Protein AF-A0A6M8W7I2-F1 (afdb_monomer_lite)

pLDDT: mean 88.25, std 11.09, range [34.97, 95.75]

Foldseek 3Di:
DDPCLLVLLLLLCVLLPPQAEALLLNQLSSPDPPPVPSVLSNVQSNQQNVVCVVVPPSHRYNVSRPGPPVSSVVSVPDDSVVSLLVLLVSLLVVLVVVPADQVRCSLVSSCSSNVHHSVVSVVSCVVNVVRDPPDD

Radius of gyration: 15.22 Å; chains: 1; bounding box: 41×32×41 Å

Sequence (136 aa):
MRDRRGDILLLARHFTGATAIDERCLVALLRHDWPGNIRELQKTLSRAVVRAQSDDTGRLSVEHCELPDPIAEEAKGLADEECRRELWQIADSVARAEGYEPGTGLQRRAAEIMGVKEAQASKMYGALGLKEPTGA

Structure (mmCIF, N/CA/C/O backbone):
data_AF-A0A6M8W7I2-F1
#
_entry.id   AF-A0A6M8W7I2-F1
#
loop_
_atom_site.group_PDB
_atom_site.id
_atom_site.type_symbol
_atom_site.label_atom_id
_atom_site.label_alt_id
_atom_site.label_comp_id
_atom_site.label_asym_id
_atom_site.label_entity_id
_atom_site.label_seq_id
_atom_site.pdbx_PDB_ins_code
_atom_site.Cartn_x
_atom_site.Cartn_y
_atom_site.Cartn_z
_atom_site.occupancy
_atom_site.B_iso_or_equiv
_atom_site.auth_seq_id
_atom_site.auth_comp_id
_atom_site.auth_asym_id
_atom_site.auth_atom_id
_atom_site.pdbx_PDB_model_num
ATOM 1 N N . MET A 1 1 ? -19.270 -11.703 -3.865 1.00 43.97 1 MET A N 1
ATOM 2 C CA . MET A 1 1 ? -17.953 -11.990 -4.478 1.00 43.97 1 MET A CA 1
ATOM 3 C C . MET A 1 1 ? -16.923 -11.222 -3.677 1.00 43.97 1 MET A C 1
ATOM 5 O O . MET A 1 1 ? -17.155 -10.052 -3.431 1.00 43.97 1 MET A O 1
ATOM 9 N N . ARG A 1 2 ? -15.907 -11.914 -3.149 1.00 46.00 2 ARG A N 1
ATOM 10 C CA . ARG A 1 2 ? -15.000 -11.392 -2.115 1.00 46.00 2 ARG A CA 1
ATOM 11 C C . ARG A 1 2 ? -14.296 -10.121 -2.582 1.00 46.00 2 ARG A C 1
ATOM 13 O O . ARG A 1 2 ? -13.737 -10.102 -3.675 1.00 46.00 2 ARG A O 1
ATOM 20 N N . ASP A 1 3 ? -14.322 -9.120 -1.721 1.00 52.12 3 ASP A N 1
ATOM 21 C CA . ASP A 1 3 ? -13.636 -7.844 -1.850 1.00 52.12 3 ASP A CA 1
ATOM 22 C C . ASP A 1 3 ? -12.114 -8.063 -1.707 1.00 52.12 3 ASP A C 1
ATOM 24 O O . ASP A 1 3 ? -11.518 -7.875 -0.653 1.00 52.12 3 ASP A O 1
ATOM 28 N N . ARG A 1 4 ? -11.483 -8.612 -2.757 1.00 67.94 4 ARG A N 1
ATOM 29 C CA . ARG A 1 4 ? -10.073 -9.066 -2.756 1.00 67.94 4 ARG A CA 1
ATOM 30 C C . ARG A 1 4 ? -9.058 -7.922 -2.710 1.00 67.94 4 ARG A C 1
ATOM 32 O O . ARG A 1 4 ? -7.863 -8.177 -2.586 1.00 67.94 4 ARG A O 1
ATOM 39 N N . ARG A 1 5 ? -9.505 -6.672 -2.842 1.00 67.88 5 ARG A N 1
ATOM 40 C CA . ARG A 1 5 ? -8.617 -5.504 -2.917 1.00 67.88 5 ARG A CA 1
ATOM 41 C C . ARG A 1 5 ? -7.889 -5.261 -1.591 1.00 67.88 5 ARG A C 1
ATOM 43 O O . ARG A 1 5 ? -6.701 -4.955 -1.603 1.00 67.88 5 ARG A O 1
ATOM 50 N N . GLY A 1 6 ? -8.549 -5.506 -0.457 1.00 67.12 6 GLY A N 1
ATOM 51 C CA . GLY A 1 6 ? -7.912 -5.437 0.864 1.00 67.12 6 GLY A CA 1
ATOM 52 C C . GLY A 1 6 ? -6.830 -6.485 1.094 1.00 67.12 6 GLY A C 1
ATOM 53 O O . GLY A 1 6 ? -5.787 -6.187 1.679 1.00 67.12 6 GLY A O 1
ATOM 54 N N . ASP A 1 7 ? -7.034 -7.689 0.560 1.00 85.31 7 ASP A N 1
ATOM 55 C CA . ASP A 1 7 ? -6.054 -8.768 0.663 1.00 85.31 7 ASP A CA 1
ATOM 56 C C . ASP A 1 7 ? -4.788 -8.446 -0.135 1.00 85.31 7 ASP A C 1
ATOM 58 O O . ASP A 1 7 ? -3.695 -8.726 0.342 1.00 85.31 7 ASP A O 1
ATOM 62 N N . ILE A 1 8 ? -4.902 -7.821 -1.318 1.00 90.88 8 ILE A N 1
ATOM 63 C CA . ILE A 1 8 ? -3.738 -7.435 -2.144 1.00 90.88 8 ILE A CA 1
ATOM 64 C C . ILE A 1 8 ? -2.781 -6.566 -1.338 1.00 90.88 8 ILE A C 1
ATOM 66 O O . ILE A 1 8 ? -1.568 -6.750 -1.403 1.00 90.88 8 ILE A O 1
ATOM 70 N N . LEU A 1 9 ? -3.332 -5.645 -0.553 1.00 91.31 9 LEU A N 1
ATOM 71 C CA . LEU A 1 9 ? -2.567 -4.799 0.334 1.00 91.31 9 LEU A CA 1
ATOM 72 C C . LEU A 1 9 ? -1.797 -5.655 1.367 1.00 91.31 9 LEU A C 1
ATOM 74 O O . LEU A 1 9 ? -0.568 -5.727 1.322 1.00 91.31 9 LEU A O 1
ATOM 78 N N . LEU A 1 10 ? -2.480 -6.380 2.247 1.00 90.19 10 LEU A N 1
ATOM 79 C CA . LEU A 1 10 ? -1.805 -7.208 3.260 1.00 90.19 10 LEU A CA 1
ATOM 80 C C . LEU A 1 10 ? -0.799 -8.208 2.656 1.00 90.19 10 LEU A C 1
ATOM 82 O O . LEU A 1 10 ? 0.326 -8.342 3.145 1.00 90.19 10 LEU A O 1
ATOM 86 N N . LEU A 1 11 ? -1.177 -8.865 1.559 1.00 92.19 11 LEU A N 1
ATOM 87 C CA . LEU A 1 11 ? -0.343 -9.828 0.846 1.00 92.19 11 LEU A CA 1
ATOM 88 C C . LEU A 1 11 ? 0.887 -9.177 0.227 1.00 92.19 11 LEU A C 1
ATOM 90 O O . LEU A 1 11 ? 1.967 -9.760 0.291 1.00 92.19 11 LEU A O 1
ATOM 94 N N . ALA A 1 12 ? 0.758 -7.975 -0.337 1.00 93.25 12 ALA A N 1
ATOM 95 C CA . ALA A 1 12 ? 1.897 -7.303 -0.934 1.00 93.25 12 ALA A CA 1
ATOM 96 C C . ALA A 1 12 ? 2.989 -7.048 0.103 1.00 93.25 12 ALA A C 1
ATOM 98 O O . ALA A 1 12 ? 4.142 -7.383 -0.143 1.00 93.25 12 ALA A O 1
ATOM 99 N N . ARG A 1 13 ? 2.618 -6.574 1.299 1.00 90.00 13 ARG A N 1
ATOM 100 C CA . ARG A 1 13 ? 3.576 -6.409 2.405 1.00 90.00 13 ARG A CA 1
ATOM 101 C C . ARG A 1 13 ? 4.135 -7.738 2.884 1.00 90.00 13 ARG A C 1
ATOM 103 O O . ARG A 1 13 ? 5.328 -7.842 3.143 1.00 90.00 13 ARG A O 1
ATOM 110 N N . HIS A 1 14 ? 3.289 -8.760 2.990 1.00 92.06 14 HIS A N 1
ATOM 111 C CA . HIS A 1 14 ? 3.743 -10.087 3.387 1.00 92.06 14 HIS A CA 1
ATOM 112 C C . HIS A 1 14 ? 4.815 -10.633 2.429 1.00 92.06 14 HIS A C 1
ATOM 114 O O . HIS A 1 14 ? 5.822 -11.173 2.881 1.00 92.06 14 HIS A O 1
ATOM 120 N N . PHE A 1 15 ? 4.629 -10.457 1.119 1.00 93.19 15 PHE A N 1
ATOM 121 C CA . PHE A 1 15 ? 5.562 -10.952 0.109 1.00 93.19 15 PHE A CA 1
ATOM 122 C C . PHE A 1 15 ? 6.815 -10.085 -0.056 1.00 93.19 15 PHE A C 1
ATOM 124 O O . PHE A 1 15 ? 7.864 -10.628 -0.395 1.00 93.19 15 PHE A O 1
ATOM 131 N N . THR A 1 16 ? 6.743 -8.773 0.187 1.00 92.12 16 THR A N 1
ATOM 132 C CA . THR A 1 16 ? 7.917 -7.884 0.111 1.00 92.12 16 THR A CA 1
ATOM 133 C C . THR A 1 16 ? 8.708 -7.797 1.417 1.00 92.12 16 THR A C 1
ATOM 135 O O . THR A 1 16 ? 9.836 -7.305 1.422 1.00 92.12 16 THR A O 1
ATOM 138 N N . GLY A 1 17 ? 8.148 -8.265 2.535 1.00 89.06 17 GLY A N 1
ATOM 139 C CA . GLY A 1 17 ? 8.802 -8.244 3.839 1.00 89.06 17 GLY A CA 1
ATOM 140 C C . GLY A 1 17 ? 9.098 -6.818 4.313 1.00 89.06 17 GLY A C 1
ATOM 141 O O . GLY A 1 17 ? 8.194 -6.002 4.461 1.00 89.06 17 GLY A O 1
ATOM 142 N N . ALA A 1 18 ? 10.374 -6.522 4.575 1.00 84.88 18 ALA A N 1
ATOM 143 C CA . ALA A 1 18 ? 10.819 -5.210 5.055 1.00 84.88 18 ALA A CA 1
ATOM 144 C C . ALA A 1 18 ? 11.045 -4.178 3.933 1.00 84.88 18 ALA A C 1
ATOM 146 O O . ALA A 1 18 ? 11.325 -3.016 4.226 1.00 84.88 18 ALA A O 1
ATOM 147 N N . THR A 1 19 ? 10.952 -4.579 2.660 1.00 90.00 19 THR A N 1
ATOM 148 C CA . THR A 1 19 ? 11.136 -3.662 1.530 1.00 90.00 19 THR A CA 1
ATOM 149 C C . THR A 1 19 ? 9.970 -2.679 1.460 1.00 90.00 19 THR A C 1
ATOM 151 O O . THR A 1 19 ? 8.811 -3.084 1.346 1.00 90.00 19 THR A O 1
ATOM 154 N N . ALA A 1 20 ? 10.284 -1.383 1.517 1.00 90.06 20 ALA A N 1
ATOM 155 C CA . ALA A 1 20 ? 9.302 -0.318 1.354 1.00 90.06 20 ALA A CA 1
ATOM 156 C C . ALA A 1 20 ? 8.698 -0.360 -0.057 1.00 90.06 20 ALA A C 1
ATOM 158 O O . ALA A 1 20 ? 9.413 -0.613 -1.023 1.00 90.06 20 ALA A O 1
ATOM 159 N N . ILE A 1 21 ? 7.397 -0.097 -0.177 1.00 93.56 21 ILE A N 1
ATOM 160 C CA . ILE A 1 21 ? 6.681 -0.063 -1.457 1.00 93.56 21 ILE A CA 1
ATOM 161 C C . ILE A 1 21 ? 6.140 1.348 -1.663 1.00 93.56 21 ILE A C 1
ATOM 163 O O . ILE A 1 21 ? 5.518 1.905 -0.757 1.00 93.56 21 ILE A O 1
ATOM 167 N N . ASP A 1 22 ? 6.348 1.910 -2.849 1.00 93.69 22 ASP A N 1
ATOM 168 C CA . ASP A 1 22 ? 5.816 3.222 -3.198 1.00 93.69 22 ASP A CA 1
ATOM 169 C C . ASP A 1 22 ? 4.287 3.190 -3.316 1.00 93.69 22 ASP A C 1
ATOM 171 O O . ASP A 1 22 ? 3.692 2.213 -3.777 1.00 93.69 22 ASP A O 1
ATOM 175 N N . GLU A 1 23 ? 3.633 4.296 -2.955 1.00 94.81 23 GLU A N 1
ATOM 176 C CA . GLU A 1 23 ? 2.168 4.405 -2.987 1.00 94.81 23 GLU A CA 1
ATOM 177 C C . GLU A 1 23 ? 1.618 4.154 -4.405 1.00 94.81 23 GLU A C 1
ATOM 179 O O . GLU A 1 23 ? 0.673 3.381 -4.570 1.00 94.81 23 GLU A O 1
ATOM 184 N N . ARG A 1 24 ? 2.281 4.691 -5.440 1.00 95.69 24 ARG A N 1
ATOM 185 C CA . ARG A 1 24 ? 1.959 4.413 -6.854 1.00 95.69 24 ARG A CA 1
ATOM 186 C C . ARG A 1 24 ? 2.047 2.927 -7.196 1.00 95.69 24 ARG A C 1
ATOM 188 O O . ARG A 1 24 ? 1.213 2.402 -7.926 1.00 95.69 24 ARG A O 1
ATOM 195 N N . CYS A 1 25 ? 3.040 2.228 -6.650 1.00 95.75 25 CYS A N 1
ATOM 196 C CA . CYS A 1 25 ? 3.190 0.795 -6.864 1.00 95.75 25 CYS A CA 1
ATOM 197 C C . CYS A 1 25 ? 2.020 0.023 -6.244 1.00 95.75 25 CYS A C 1
ATOM 199 O O . CYS A 1 25 ? 1.457 -0.855 -6.889 1.00 95.75 25 CYS A O 1
ATOM 201 N N . LEU A 1 26 ? 1.604 0.372 -5.024 1.00 95.19 26 LEU A N 1
ATOM 202 C CA . LEU A 1 26 ? 0.452 -0.259 -4.372 1.00 95.19 26 LEU A CA 1
ATOM 203 C C . LEU A 1 26 ? -0.855 -0.039 -5.138 1.00 95.19 26 LEU A C 1
ATOM 205 O O . LEU A 1 26 ? -1.629 -0.976 -5.323 1.00 95.19 26 LEU A O 1
ATOM 209 N N . VAL A 1 27 ? -1.064 1.183 -5.616 1.00 95.56 27 VAL A N 1
ATOM 210 C CA . VAL A 1 27 ? -2.176 1.576 -6.491 1.00 95.56 27 VAL A CA 1
ATOM 211 C C . VAL A 1 27 ? -2.195 0.742 -7.776 1.00 95.56 27 VAL A C 1
ATOM 213 O O . VAL A 1 27 ? -3.252 0.242 -8.165 1.00 95.56 27 VAL A O 1
ATOM 216 N N . ALA A 1 28 ? -1.038 0.531 -8.409 1.00 95.44 28 ALA A N 1
ATOM 217 C CA . ALA A 1 28 ? -0.925 -0.293 -9.610 1.00 95.44 28 ALA A CA 1
ATOM 218 C C . ALA A 1 28 ? -1.279 -1.767 -9.332 1.00 95.44 28 ALA A C 1
ATOM 220 O O . ALA A 1 28 ? -2.040 -2.382 -10.080 1.00 95.44 28 ALA A O 1
ATOM 221 N N . LEU A 1 29 ? -0.794 -2.327 -8.216 1.00 94.50 29 LEU A N 1
ATOM 222 C CA . LEU A 1 29 ? -1.119 -3.698 -7.798 1.00 94.50 29 LEU A CA 1
ATOM 223 C C . LEU A 1 29 ? -2.622 -3.876 -7.520 1.00 94.50 29 LEU A C 1
ATOM 225 O O . LEU A 1 29 ? -3.162 -4.948 -7.779 1.00 94.50 29 LEU A O 1
ATOM 229 N N . LEU A 1 30 ? -3.294 -2.845 -6.997 1.00 92.88 30 LEU A N 1
ATOM 230 C CA . LEU A 1 30 ? -4.736 -2.846 -6.721 1.00 92.88 30 LEU A CA 1
ATOM 231 C C . LEU A 1 30 ? -5.605 -2.762 -7.979 1.00 92.88 30 LEU A C 1
ATOM 233 O O . LEU A 1 30 ? -6.718 -3.289 -7.987 1.00 92.88 30 LEU A O 1
ATOM 237 N N . ARG A 1 31 ? -5.112 -2.081 -9.018 1.00 91.50 31 ARG A N 1
ATOM 238 C CA . ARG A 1 31 ? -5.784 -1.948 -10.320 1.00 91.50 31 ARG A CA 1
ATOM 239 C C . ARG A 1 31 ? -5.676 -3.210 -11.170 1.00 91.50 31 ARG A C 1
ATOM 241 O O . ARG A 1 31 ? -6.487 -3.399 -12.069 1.00 91.50 31 ARG A O 1
ATOM 248 N N . HIS A 1 32 ? -4.696 -4.072 -10.903 1.00 91.31 32 HIS A N 1
ATOM 249 C CA . HIS A 1 32 ? -4.551 -5.332 -11.620 1.00 91.31 32 HIS A CA 1
ATOM 250 C C . HIS A 1 32 ? -5.473 -6.429 -11.062 1.00 91.31 32 HIS A C 1
ATOM 252 O O . HIS A 1 32 ? -5.569 -6.626 -9.852 1.00 91.31 32 HIS A O 1
ATOM 258 N N . ASP A 1 33 ? -6.122 -7.183 -11.953 1.00 87.31 33 ASP A N 1
ATOM 259 C CA . ASP A 1 33 ? -7.099 -8.218 -11.583 1.00 87.31 33 ASP A CA 1
ATOM 260 C C . ASP A 1 33 ? -6.477 -9.540 -11.096 1.00 87.31 33 ASP A C 1
ATOM 262 O O . ASP A 1 33 ? -7.187 -10.387 -10.549 1.00 87.31 33 ASP A O 1
ATOM 266 N N . TRP A 1 34 ? -5.167 -9.738 -11.286 1.00 89.44 34 TRP A N 1
ATOM 267 C CA . TRP A 1 34 ? -4.440 -10.968 -10.926 1.00 89.44 34 TRP A CA 1
ATOM 268 C C . TRP A 1 34 ? -5.132 -12.249 -11.436 1.00 89.44 34 TRP A C 1
ATOM 270 O O . TRP A 1 34 ? -5.565 -13.090 -10.631 1.00 89.44 34 TRP A O 1
ATOM 280 N N . PRO A 1 35 ? -5.269 -12.430 -12.767 1.00 82.56 35 PRO A N 1
ATOM 281 C CA . PRO A 1 35 ? -5.953 -13.586 -13.361 1.00 82.56 35 PRO A CA 1
ATOM 282 C C . PRO A 1 35 ? -5.331 -14.926 -12.936 1.00 82.56 35 PRO A C 1
ATOM 284 O O . PRO A 1 35 ? -6.030 -15.924 -12.755 1.00 82.56 35 PRO A O 1
ATOM 287 N N . GLY A 1 36 ? -4.019 -14.939 -12.712 1.00 77.81 36 GLY A N 1
ATOM 288 C CA . GLY A 1 36 ? -3.235 -16.048 -12.188 1.00 77.81 36 GLY A CA 1
ATOM 289 C C . GLY A 1 36 ? -3.255 -16.171 -10.665 1.00 77.81 36 GLY A C 1
ATOM 290 O O . GLY A 1 36 ? -2.420 -16.902 -10.131 1.00 77.81 36 GLY A O 1
ATOM 291 N N . ASN A 1 37 ? -4.208 -15.518 -9.984 1.00 84.12 37 ASN A N 1
ATOM 292 C CA . ASN A 1 37 ? -4.481 -15.547 -8.543 1.00 84.12 37 ASN A CA 1
ATOM 293 C C . ASN A 1 37 ? -3.328 -15.037 -7.649 1.00 84.12 37 ASN A C 1
ATOM 295 O O . ASN A 1 37 ? -2.385 -14.397 -8.103 1.00 84.12 37 ASN A O 1
ATOM 299 N N . ILE A 1 38 ? -3.404 -15.319 -6.342 1.00 87.31 38 ILE A N 1
ATOM 300 C CA . ILE A 1 38 ? -2.403 -14.914 -5.338 1.00 87.31 38 ILE A CA 1
ATOM 301 C C . ILE A 1 38 ? -0.986 -15.397 -5.706 1.00 87.31 38 ILE A C 1
ATOM 303 O O . ILE A 1 38 ? -0.008 -14.726 -5.388 1.00 87.31 38 ILE A O 1
ATOM 307 N N . ARG A 1 39 ? -0.849 -16.533 -6.407 1.00 89.94 39 ARG A N 1
ATOM 308 C CA . ARG A 1 39 ? 0.455 -17.041 -6.870 1.00 89.94 39 ARG A CA 1
ATOM 309 C C . ARG A 1 39 ? 1.095 -16.128 -7.909 1.00 89.94 39 ARG A C 1
ATOM 311 O O . ARG A 1 39 ? 2.320 -16.053 -7.967 1.00 89.94 39 ARG A O 1
ATOM 318 N N . GLU A 1 40 ? 0.300 -15.479 -8.753 1.00 92.19 40 GLU A N 1
ATOM 319 C CA . GLU A 1 40 ? 0.806 -14.476 -9.689 1.00 92.19 40 GLU A CA 1
ATOM 320 C C . GLU A 1 40 ? 1.313 -13.249 -8.935 1.00 92.19 40 GLU A C 1
ATOM 322 O O . GLU A 1 40 ? 2.485 -12.915 -9.092 1.00 92.19 40 GLU A O 1
ATOM 327 N N . LEU A 1 41 ? 0.507 -12.698 -8.020 1.00 93.06 41 LEU A N 1
ATOM 328 C CA . LEU A 1 41 ? 0.911 -11.597 -7.135 1.00 93.06 41 LEU A CA 1
ATOM 329 C C . LEU A 1 41 ? 2.228 -11.900 -6.405 1.00 93.06 41 LEU A C 1
ATOM 331 O O . LEU A 1 41 ? 3.159 -11.096 -6.438 1.00 93.06 41 LEU A O 1
ATOM 335 N N . GLN A 1 42 ? 2.338 -13.086 -5.800 1.00 94.38 42 GLN A N 1
ATOM 336 C CA . GLN A 1 42 ? 3.546 -13.519 -5.101 1.00 94.38 42 GLN A CA 1
ATOM 337 C C . GLN A 1 42 ? 4.769 -13.555 -6.028 1.00 94.38 42 GLN A C 1
ATOM 339 O O . GLN A 1 42 ? 5.827 -13.041 -5.662 1.00 94.38 42 GLN A O 1
ATOM 344 N N . LYS A 1 43 ? 4.654 -14.165 -7.217 1.00 94.31 43 LYS A N 1
ATOM 345 C CA . LYS A 1 43 ? 5.765 -14.242 -8.184 1.00 94.31 43 LYS A CA 1
ATOM 346 C C . LYS A 1 43 ? 6.193 -12.854 -8.649 1.00 94.31 43 LYS A C 1
ATOM 348 O O . LYS A 1 43 ? 7.393 -12.591 -8.708 1.00 94.31 43 LYS A O 1
ATOM 353 N N . THR A 1 44 ? 5.228 -11.994 -8.959 1.00 95.44 44 THR A N 1
ATOM 354 C CA . THR A 1 44 ? 5.475 -10.625 -9.406 1.00 95.44 44 THR A CA 1
ATOM 355 C C . THR A 1 44 ? 6.239 -9.837 -8.349 1.00 95.44 44 THR A C 1
ATOM 357 O O . THR A 1 44 ? 7.312 -9.313 -8.636 1.00 95.44 44 THR A O 1
ATOM 360 N N . LEU A 1 45 ? 5.770 -9.845 -7.100 1.00 95.12 45 LEU A N 1
ATOM 361 C CA . LEU A 1 45 ? 6.441 -9.134 -6.012 1.00 95.12 45 LEU A CA 1
ATOM 362 C C . LEU A 1 45 ? 7.800 -9.733 -5.645 1.00 95.12 45 LEU A C 1
ATOM 364 O O . LEU A 1 45 ? 8.737 -8.984 -5.391 1.00 95.12 45 LEU A O 1
ATOM 368 N N . SER A 1 46 ? 7.951 -11.061 -5.688 1.00 94.25 46 SER A N 1
ATOM 369 C CA . SER A 1 46 ? 9.252 -11.707 -5.446 1.00 94.25 46 SER A CA 1
ATOM 370 C C . SER A 1 46 ? 10.305 -11.230 -6.449 1.00 94.25 46 SER A C 1
ATOM 372 O O . SER A 1 46 ? 11.437 -10.937 -6.073 1.00 94.25 46 SER A O 1
ATOM 374 N N . ARG A 1 47 ? 9.933 -11.112 -7.731 1.00 93.62 47 ARG A N 1
ATOM 375 C CA . ARG A 1 47 ? 10.818 -10.578 -8.778 1.00 93.62 47 ARG A CA 1
ATOM 376 C C . ARG A 1 47 ? 11.067 -9.087 -8.604 1.00 93.62 47 ARG A C 1
ATOM 378 O O . ARG A 1 47 ? 12.206 -8.652 -8.736 1.00 93.62 47 ARG A O 1
ATOM 385 N N . ALA A 1 48 ? 10.026 -8.327 -8.278 1.00 94.38 48 ALA A N 1
ATOM 386 C CA . ALA A 1 48 ? 10.136 -6.895 -8.049 1.00 94.38 48 ALA A CA 1
ATOM 387 C C . ALA A 1 48 ? 11.125 -6.577 -6.917 1.00 94.38 48 ALA A C 1
ATOM 389 O O . ALA A 1 48 ? 11.930 -5.664 -7.058 1.00 94.38 48 ALA A O 1
ATOM 390 N N . VAL A 1 49 ? 11.127 -7.360 -5.830 1.00 93.12 49 VAL A N 1
ATOM 391 C CA . VAL A 1 49 ? 12.072 -7.187 -4.712 1.00 93.12 49 VAL A CA 1
ATOM 392 C C . VAL A 1 49 ? 13.513 -7.403 -5.169 1.00 93.12 49 VAL A C 1
ATOM 394 O O . VAL A 1 49 ? 14.378 -6.599 -4.837 1.00 93.12 49 VAL A O 1
ATOM 397 N N . VAL A 1 50 ? 13.774 -8.446 -5.964 1.00 91.62 50 VAL A N 1
ATOM 398 C CA . VAL A 1 50 ? 15.117 -8.715 -6.513 1.00 91.62 50 VAL A CA 1
ATOM 399 C C . VAL A 1 50 ? 15.591 -7.568 -7.414 1.00 91.62 50 VAL A C 1
ATOM 401 O O . VAL A 1 50 ? 16.757 -7.181 -7.359 1.00 91.62 50 VAL A O 1
ATOM 404 N N . ARG A 1 51 ? 14.688 -6.982 -8.210 1.00 91.81 51 ARG A N 1
ATOM 405 C CA . ARG A 1 51 ? 15.005 -5.815 -9.048 1.00 91.81 51 ARG A CA 1
ATOM 406 C C . ARG A 1 51 ? 15.271 -4.561 -8.226 1.00 91.81 51 ARG A C 1
ATOM 408 O O . ARG A 1 51 ? 16.302 -3.937 -8.414 1.00 91.81 51 ARG A O 1
ATOM 415 N N . ALA A 1 52 ? 14.409 -4.251 -7.262 1.00 91.31 52 ALA A N 1
ATOM 416 C CA . ALA A 1 52 ? 14.566 -3.079 -6.403 1.00 91.31 52 ALA A CA 1
ATOM 417 C C . ALA A 1 52 ? 15.862 -3.111 -5.576 1.00 91.31 52 ALA A C 1
ATOM 419 O O . ALA A 1 52 ? 16.431 -2.065 -5.275 1.00 91.31 52 ALA A O 1
ATOM 420 N N . GLN A 1 53 ? 16.354 -4.305 -5.225 1.00 87.31 53 GLN A N 1
ATOM 421 C CA . GLN A 1 53 ? 17.668 -4.476 -4.593 1.00 87.31 53 GLN A CA 1
ATOM 422 C C . GLN A 1 53 ? 18.839 -4.132 -5.525 1.00 87.31 53 GLN A C 1
ATOM 424 O O . GLN A 1 53 ? 19.919 -3.828 -5.032 1.00 87.31 53 GLN A O 1
ATOM 429 N N . SER A 1 54 ? 18.635 -4.193 -6.843 1.00 85.44 54 SER A N 1
ATOM 430 C CA . SER A 1 54 ? 19.653 -3.874 -7.850 1.00 85.44 54 SER A CA 1
ATOM 431 C C . SER A 1 54 ? 19.681 -2.385 -8.222 1.00 85.44 54 SER A C 1
ATOM 433 O O . SER A 1 54 ? 20.699 -1.916 -8.718 1.00 85.44 54 SER A O 1
ATOM 435 N N . ASP A 1 55 ? 18.598 -1.645 -7.955 1.00 82.00 55 ASP A N 1
ATOM 436 C CA . ASP A 1 55 ? 18.426 -0.245 -8.376 1.00 82.00 55 ASP A CA 1
ATOM 437 C C . ASP A 1 55 ? 18.888 0.788 -7.322 1.00 82.00 55 ASP A C 1
ATOM 439 O O . ASP A 1 55 ? 18.620 1.977 -7.469 1.00 82.00 55 ASP A O 1
ATOM 443 N N . ASP A 1 56 ? 19.554 0.366 -6.236 1.00 73.12 56 ASP A N 1
ATOM 444 C CA . ASP A 1 56 ? 20.064 1.199 -5.119 1.00 73.12 56 ASP A CA 1
ATOM 445 C C . ASP A 1 56 ? 19.031 2.117 -4.414 1.00 73.12 56 ASP A C 1
ATOM 447 O O . ASP A 1 56 ? 19.342 2.800 -3.437 1.00 73.12 56 ASP A O 1
ATOM 451 N N . THR A 1 57 ? 17.766 2.121 -4.843 1.00 75.19 57 THR A N 1
ATOM 452 C CA . THR A 1 57 ? 16.712 2.994 -4.298 1.00 75.19 57 THR A CA 1
ATOM 453 C C . THR A 1 57 ? 16.161 2.523 -2.950 1.00 75.19 57 THR A C 1
ATOM 455 O O . THR A 1 57 ? 15.515 3.299 -2.232 1.00 75.19 57 THR A O 1
ATOM 458 N N . GLY A 1 58 ? 16.374 1.244 -2.615 1.00 78.44 58 GLY A N 1
ATOM 459 C CA . GLY A 1 58 ? 15.878 0.600 -1.397 1.00 78.44 58 GLY A CA 1
ATOM 460 C C . GLY A 1 58 ? 14.348 0.499 -1.303 1.00 78.44 58 GLY A C 1
ATOM 461 O O . GLY A 1 58 ? 13.828 0.204 -0.225 1.00 78.44 58 GLY A O 1
ATOM 462 N N . ARG A 1 59 ? 13.620 0.759 -2.399 1.00 89.25 59 ARG A N 1
ATOM 463 C CA . ARG A 1 59 ? 12.151 0.808 -2.443 1.00 89.25 59 ARG A CA 1
ATOM 464 C C . ARG A 1 59 ? 11.594 0.182 -3.717 1.00 89.25 59 ARG A C 1
ATOM 466 O O . ARG A 1 59 ? 12.204 0.230 -4.778 1.00 89.25 59 ARG A O 1
ATOM 473 N N . LEU A 1 60 ? 10.392 -0.363 -3.612 1.00 93.50 60 LEU A N 1
ATOM 474 C CA . LEU A 1 60 ? 9.662 -0.974 -4.710 1.00 93.50 60 LEU A CA 1
ATOM 475 C C . LEU A 1 60 ? 8.782 0.078 -5.409 1.00 93.50 60 LEU A C 1
ATOM 477 O O . LEU A 1 60 ? 7.730 0.459 -4.899 1.00 93.50 60 LEU A O 1
ATOM 481 N N . SER A 1 61 ? 9.210 0.537 -6.580 1.00 94.12 61 SER A N 1
ATOM 482 C CA . SER A 1 61 ? 8.406 1.342 -7.512 1.00 94.12 61 SER A CA 1
ATOM 483 C C . SER A 1 61 ? 7.588 0.474 -8.490 1.00 94.12 61 SER A C 1
ATOM 485 O O . SER A 1 61 ? 7.805 -0.738 -8.598 1.00 94.12 61 SER A O 1
ATOM 487 N N . VAL A 1 62 ? 6.678 1.110 -9.242 1.00 94.38 62 VAL A N 1
ATOM 488 C CA . VAL A 1 62 ? 5.826 0.477 -10.273 1.00 94.38 62 VAL A CA 1
ATOM 489 C C . VAL A 1 62 ? 6.653 -0.298 -11.309 1.00 94.38 62 VAL A C 1
ATOM 491 O O . VAL A 1 62 ? 6.250 -1.374 -11.744 1.00 94.38 62 VAL A O 1
ATOM 494 N N . GLU A 1 63 ? 7.825 0.223 -11.673 1.00 92.38 63 GLU A N 1
ATOM 495 C CA . GLU A 1 63 ? 8.675 -0.305 -12.750 1.00 92.38 63 GLU A CA 1
ATOM 496 C C . GLU A 1 63 ? 9.230 -1.697 -12.435 1.00 92.38 63 GLU A C 1
ATOM 498 O O . GLU A 1 63 ? 9.420 -2.520 -13.328 1.00 92.38 63 GLU A O 1
ATOM 503 N N . HIS A 1 64 ? 9.398 -2.017 -11.153 1.00 94.38 64 HIS A N 1
ATOM 504 C CA . HIS A 1 64 ? 9.881 -3.330 -10.743 1.00 94.38 64 HIS A CA 1
ATOM 505 C C . HIS A 1 64 ? 8.824 -4.437 -10.910 1.00 94.38 64 HIS A C 1
ATOM 507 O O . HIS A 1 64 ? 9.184 -5.616 -11.007 1.00 94.38 64 HIS A O 1
ATOM 513 N N . CYS A 1 65 ? 7.532 -4.080 -10.932 1.00 90.81 65 CYS A N 1
ATOM 514 C CA . CYS A 1 65 ? 6.410 -5.019 -10.846 1.00 90.81 65 CYS A CA 1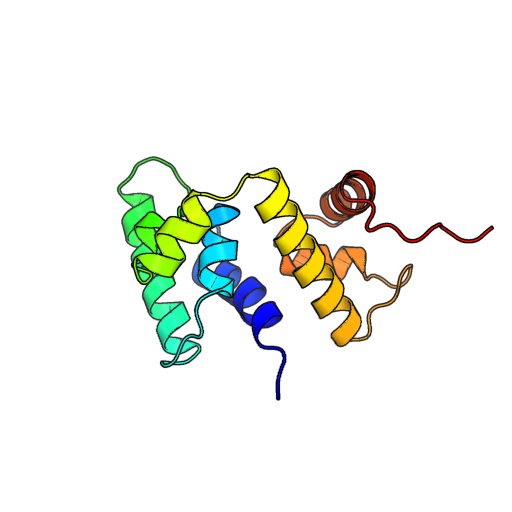
ATOM 515 C C . CYS A 1 65 ? 5.949 -5.611 -12.186 1.00 90.81 65 CYS A C 1
ATOM 517 O O . CYS A 1 65 ? 5.032 -6.423 -12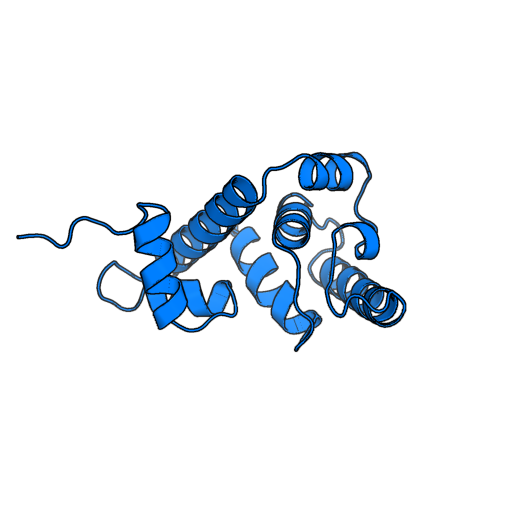.164 1.00 90.81 65 CYS A O 1
ATOM 519 N N . GLU A 1 66 ? 6.549 -5.254 -13.331 1.00 90.38 66 GLU A N 1
ATOM 520 C CA . GLU A 1 66 ? 6.184 -5.820 -14.654 1.00 90.38 66 GLU A CA 1
ATOM 521 C C . GLU A 1 66 ? 4.665 -5.867 -14.915 1.00 90.38 66 GLU A C 1
ATOM 523 O O . GLU A 1 66 ? 4.132 -6.827 -15.477 1.00 90.38 66 GLU A O 1
ATOM 528 N N . LEU A 1 67 ? 3.942 -4.847 -14.453 1.00 93.19 67 LEU A N 1
ATOM 529 C CA . LEU A 1 67 ? 2.505 -4.744 -14.681 1.00 93.19 67 LEU A CA 1
ATOM 530 C C . LEU A 1 67 ? 2.236 -4.329 -16.136 1.00 93.19 67 LEU A C 1
ATOM 532 O O . LEU A 1 67 ? 3.087 -3.674 -16.736 1.00 93.19 67 LEU A O 1
ATOM 536 N N . PRO A 1 68 ? 1.060 -4.667 -16.702 1.00 94.06 68 PRO A N 1
ATOM 537 C CA . PRO A 1 68 ? 0.679 -4.210 -18.036 1.00 94.06 68 PRO A CA 1
ATOM 538 C C . PRO A 1 68 ? 0.811 -2.690 -18.185 1.00 94.06 68 PRO A C 1
ATOM 540 O O . PRO A 1 68 ? 0.354 -1.957 -17.304 1.00 94.06 68 PRO A O 1
ATOM 543 N N . ASP A 1 69 ? 1.354 -2.228 -19.317 1.00 93.69 69 ASP A N 1
ATOM 544 C CA . ASP A 1 69 ? 1.632 -0.804 -19.573 1.00 93.69 69 ASP A CA 1
ATOM 545 C C . ASP A 1 69 ? 0.460 0.133 -19.235 1.00 93.69 69 ASP A C 1
ATOM 547 O O . ASP A 1 69 ? 0.699 1.131 -18.560 1.00 93.69 69 ASP A O 1
ATOM 551 N N . PRO A 1 70 ? -0.813 -0.169 -19.579 1.00 95.19 70 PRO A N 1
ATOM 552 C CA . PRO A 1 70 ? -1.922 0.715 -19.221 1.00 95.19 70 PRO A CA 1
ATOM 553 C C . PRO A 1 70 ? -2.048 0.951 -17.710 1.00 95.19 70 PRO A C 1
ATOM 555 O O . PRO A 1 70 ? -2.313 2.069 -17.284 1.00 95.19 70 PRO A O 1
ATOM 558 N N . ILE A 1 71 ? -1.814 -0.084 -16.898 1.00 94.44 71 ILE A N 1
ATOM 559 C CA . ILE A 1 71 ? -1.896 -0.007 -15.433 1.00 94.44 71 ILE A CA 1
ATOM 560 C C . ILE A 1 71 ? -0.675 0.726 -14.873 1.00 94.44 71 ILE A C 1
ATOM 562 O O . ILE A 1 71 ? -0.800 1.542 -13.959 1.00 94.44 71 ILE A O 1
ATOM 566 N N . ALA A 1 72 ? 0.510 0.424 -15.408 1.00 93.62 72 ALA A N 1
ATOM 567 C CA . ALA A 1 72 ? 1.752 1.043 -14.967 1.00 93.62 72 ALA A CA 1
ATOM 568 C C . ALA A 1 72 ? 1.765 2.551 -15.258 1.00 93.62 72 ALA A C 1
ATOM 570 O O . ALA A 1 72 ? 2.092 3.341 -14.374 1.00 93.62 72 ALA A O 1
ATOM 571 N N . GLU A 1 73 ? 1.370 2.953 -16.466 1.00 94.12 73 GLU A N 1
ATOM 572 C CA . GLU A 1 73 ? 1.354 4.354 -16.888 1.00 94.12 73 GLU A CA 1
ATOM 573 C C . GLU A 1 73 ? 0.252 5.157 -16.191 1.00 94.12 73 GLU A C 1
ATOM 575 O O . GLU A 1 73 ? 0.504 6.281 -15.757 1.00 94.12 73 GLU A O 1
ATOM 580 N N . GLU A 1 74 ? -0.931 4.568 -15.978 1.00 93.75 74 GLU A N 1
ATOM 581 C CA . GLU A 1 74 ? -1.971 5.194 -15.154 1.00 93.75 74 GLU A CA 1
ATOM 582 C C . GLU A 1 74 ? -1.443 5.478 -13.742 1.00 93.75 74 GLU A C 1
ATOM 584 O O . GLU A 1 74 ? -1.513 6.609 -13.267 1.00 93.75 74 GLU A O 1
ATOM 589 N N . ALA A 1 75 ? -0.845 4.478 -13.087 1.00 93.69 75 ALA A N 1
ATOM 590 C CA . ALA A 1 75 ? -0.335 4.636 -11.730 1.00 93.69 75 ALA A CA 1
ATOM 591 C C . ALA A 1 75 ? 0.821 5.645 -11.630 1.00 93.69 75 ALA A C 1
ATOM 593 O O . ALA A 1 75 ? 0.926 6.361 -10.633 1.00 93.69 75 ALA A O 1
ATOM 594 N N . LYS A 1 76 ? 1.685 5.728 -12.650 1.00 92.88 76 LYS A N 1
ATOM 595 C CA . LYS A 1 76 ? 2.756 6.736 -12.730 1.00 92.88 76 LYS A CA 1
ATOM 596 C C . LYS A 1 76 ? 2.209 8.156 -12.873 1.00 92.88 76 LYS A C 1
ATOM 598 O O . LYS A 1 76 ? 2.789 9.076 -12.300 1.00 92.88 76 LYS A O 1
ATOM 603 N N . GLY A 1 77 ? 1.104 8.326 -13.600 1.00 93.75 77 GLY A N 1
ATOM 604 C CA . GLY A 1 77 ? 0.456 9.620 -13.822 1.00 93.75 77 GLY A CA 1
ATOM 605 C C . GLY A 1 77 ? -0.260 10.200 -12.599 1.00 93.75 77 GLY A C 1
ATOM 606 O O . GLY A 1 77 ? -0.570 11.390 -12.592 1.00 93.75 77 GLY A O 1
ATOM 607 N N . LEU A 1 78 ? -0.508 9.395 -11.562 1.00 94.12 78 LEU A N 1
ATOM 608 C CA . LEU A 1 78 ? -1.213 9.840 -10.362 1.00 94.12 78 LEU A CA 1
ATOM 609 C C . LEU A 1 78 ? -0.335 10.699 -9.445 1.00 94.12 78 LEU A C 1
ATOM 611 O O . LEU A 1 78 ? 0.863 10.448 -9.230 1.00 94.12 78 LEU A O 1
ATOM 615 N N . ALA A 1 79 ? -0.972 11.695 -8.832 1.00 95.25 79 ALA A N 1
ATOM 616 C CA . ALA A 1 79 ? -0.351 12.482 -7.779 1.00 95.25 79 ALA A CA 1
ATOM 617 C C . ALA A 1 79 ? -0.142 11.629 -6.514 1.00 95.25 79 ALA A C 1
ATOM 619 O O . ALA A 1 79 ? -0.935 10.737 -6.203 1.00 95.25 79 ALA A O 1
ATOM 620 N N . ASP A 1 80 ? 0.905 11.931 -5.738 1.00 91.88 80 ASP A N 1
ATOM 621 C CA . ASP A 1 80 ? 1.188 11.197 -4.493 1.00 91.88 80 ASP A CA 1
ATOM 622 C C . ASP A 1 80 ? 0.037 11.320 -3.486 1.00 91.88 80 ASP A C 1
ATOM 624 O O . ASP A 1 80 ? -0.306 10.361 -2.800 1.00 91.88 80 ASP A O 1
ATOM 628 N N . GLU A 1 81 ? -0.593 12.496 -3.406 1.00 92.31 81 GLU A N 1
ATOM 629 C CA . GLU A 1 81 ? -1.731 12.714 -2.509 1.00 92.31 81 GLU A CA 1
ATOM 630 C C . GLU A 1 81 ? -2.942 11.854 -2.897 1.00 92.31 81 GLU A C 1
ATOM 632 O O . GLU A 1 81 ? -3.603 11.295 -2.020 1.00 92.31 81 GLU A O 1
ATOM 637 N N . GLU A 1 82 ? -3.209 11.708 -4.195 1.00 93.88 82 GLU A N 1
ATOM 638 C CA . GLU A 1 82 ? -4.305 10.884 -4.712 1.00 93.88 82 GLU A CA 1
ATOM 639 C C . GLU A 1 82 ? -4.062 9.409 -4.408 1.00 93.88 82 GLU A C 1
ATOM 641 O O . GLU A 1 82 ? -4.934 8.752 -3.838 1.00 93.88 82 GLU A O 1
ATOM 646 N N . CYS A 1 83 ? -2.847 8.918 -4.681 1.00 94.56 83 CYS A N 1
ATOM 647 C CA . CYS A 1 83 ? -2.456 7.550 -4.349 1.00 94.56 83 CYS A CA 1
ATOM 648 C C . CYS A 1 83 ? -2.627 7.282 -2.854 1.00 94.56 83 CYS A C 1
ATOM 650 O O . CYS A 1 83 ? -3.243 6.296 -2.450 1.00 94.56 83 CYS A O 1
ATOM 652 N N . ARG A 1 84 ? -2.117 8.188 -2.014 1.00 94.62 84 ARG A N 1
ATOM 653 C CA . ARG A 1 84 ? -2.231 8.077 -0.561 1.00 94.62 84 ARG A CA 1
ATOM 654 C C . ARG A 1 84 ? -3.684 8.029 -0.120 1.00 94.62 84 ARG A C 1
ATOM 656 O O . ARG A 1 84 ? -4.054 7.158 0.664 1.00 94.62 84 ARG A O 1
ATOM 663 N N . ARG A 1 85 ? -4.510 8.952 -0.612 1.00 94.38 85 ARG A N 1
ATOM 664 C CA . ARG A 1 85 ? -5.930 9.030 -0.265 1.00 94.38 85 ARG A CA 1
ATOM 665 C C . ARG A 1 85 ? -6.656 7.740 -0.629 1.00 94.38 85 ARG A C 1
ATOM 667 O O . ARG A 1 85 ? -7.360 7.198 0.219 1.00 94.38 85 ARG A O 1
ATOM 674 N N . GLU A 1 86 ? -6.446 7.234 -1.840 1.00 93.25 86 GLU A N 1
ATOM 675 C CA . GLU A 1 86 ? -7.069 6.000 -2.319 1.00 93.25 86 GLU A CA 1
ATOM 676 C C . GLU A 1 86 ? -6.668 4.793 -1.458 1.00 93.25 86 GLU A C 1
ATOM 678 O O . GLU A 1 86 ? -7.527 4.040 -0.998 1.00 93.25 86 GLU A O 1
ATOM 683 N N . LEU A 1 87 ? -5.374 4.639 -1.161 1.00 94.69 87 LEU A N 1
ATOM 684 C CA . LEU A 1 87 ? -4.878 3.535 -0.336 1.00 94.69 87 LEU A CA 1
ATOM 685 C C . LEU A 1 87 ? -5.487 3.540 1.069 1.00 94.69 87 LEU A C 1
ATOM 687 O O . LEU A 1 87 ? -5.908 2.495 1.567 1.00 94.69 87 LEU A O 1
ATOM 691 N N . TRP A 1 88 ? -5.570 4.714 1.698 1.00 94.88 88 TRP A N 1
ATOM 692 C CA . TRP A 1 88 ? -6.167 4.850 3.026 1.00 94.88 88 TRP A CA 1
ATOM 693 C C . TRP A 1 88 ? -7.683 4.644 3.019 1.00 94.88 88 TRP A C 1
ATOM 695 O O . TRP A 1 88 ? -8.210 4.075 3.972 1.00 94.88 88 TRP A O 1
ATOM 705 N N . GLN A 1 89 ? -8.382 5.034 1.951 1.00 93.00 89 GLN A N 1
ATOM 706 C CA . GLN A 1 89 ? -9.808 4.735 1.782 1.00 93.00 89 GLN A CA 1
ATOM 707 C C . GLN A 1 89 ? -10.060 3.234 1.630 1.00 93.00 89 GLN A C 1
ATOM 709 O O . GLN A 1 89 ? -10.991 2.704 2.233 1.00 93.00 89 GLN A O 1
ATOM 714 N N . ILE A 1 90 ? -9.214 2.532 0.874 1.00 92.12 90 ILE A N 1
ATOM 715 C CA . ILE A 1 90 ? -9.301 1.075 0.740 1.00 92.12 90 ILE A CA 1
ATOM 716 C C . ILE A 1 90 ? -9.023 0.407 2.087 1.00 92.12 90 ILE A C 1
ATOM 718 O O . ILE A 1 90 ? -9.784 -0.466 2.494 1.00 92.12 90 ILE A O 1
ATOM 722 N N . ALA A 1 91 ? -7.982 0.830 2.808 1.00 93.19 91 ALA A N 1
ATOM 723 C CA . ALA A 1 91 ? -7.676 0.286 4.129 1.00 93.19 91 ALA A CA 1
ATOM 724 C C . ALA A 1 91 ? -8.822 0.503 5.136 1.00 93.19 91 ALA A C 1
ATOM 726 O O . ALA A 1 91 ? -9.166 -0.426 5.866 1.00 93.19 91 ALA A O 1
ATOM 727 N N . ASP A 1 92 ? -9.444 1.688 5.142 1.00 92.94 92 ASP A N 1
ATOM 728 C CA . ASP A 1 92 ? -10.625 1.980 5.965 1.00 92.94 92 ASP A CA 1
ATOM 729 C C . ASP A 1 92 ? -11.816 1.090 5.587 1.00 92.94 92 ASP A C 1
ATOM 731 O O . ASP A 1 92 ? -12.393 0.425 6.447 1.00 92.94 92 ASP A O 1
ATOM 735 N N . SER A 1 93 ? -12.140 1.018 4.293 1.00 91.31 93 SER A N 1
ATOM 736 C CA . SER A 1 93 ? -13.246 0.206 3.777 1.00 91.31 93 SER A CA 1
ATOM 737 C C . SER A 1 93 ? -13.084 -1.269 4.139 1.00 91.31 93 SER A C 1
ATOM 739 O O . SER A 1 93 ? -14.046 -1.921 4.539 1.00 91.31 93 SER A O 1
A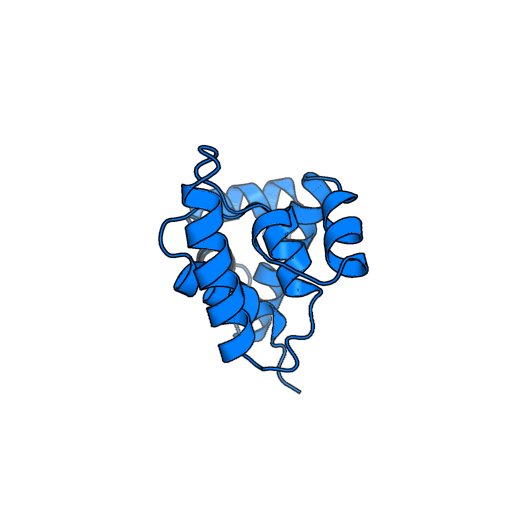TOM 741 N N . VAL A 1 94 ? -11.867 -1.799 4.026 1.00 90.19 94 VAL A N 1
ATOM 742 C CA . VAL A 1 94 ? -11.553 -3.197 4.344 1.00 90.19 94 VAL A CA 1
ATOM 743 C C . VAL A 1 94 ? -11.683 -3.450 5.839 1.00 90.19 94 VAL A C 1
ATOM 745 O O . VAL A 1 94 ? -12.329 -4.415 6.235 1.00 90.19 94 VAL A O 1
ATOM 748 N N . ALA A 1 95 ? -11.143 -2.565 6.677 1.00 91.56 95 ALA A N 1
ATOM 749 C CA . ALA A 1 95 ? -11.297 -2.687 8.119 1.00 91.56 95 ALA A CA 1
ATOM 750 C C . ALA A 1 95 ? -12.782 -2.634 8.537 1.00 91.56 95 ALA A C 1
ATOM 752 O O . ALA A 1 95 ? -13.228 -3.445 9.345 1.00 91.56 95 ALA A O 1
ATOM 753 N N . ARG A 1 96 ? -13.595 -1.760 7.935 1.00 91.62 96 ARG A N 1
ATOM 754 C CA . ARG A 1 96 ? -15.048 -1.735 8.181 1.00 91.62 96 ARG A CA 1
ATOM 755 C C . ARG A 1 96 ? -15.750 -3.004 7.708 1.00 91.62 96 ARG A C 1
ATOM 757 O O . ARG A 1 96 ? -16.608 -3.520 8.417 1.00 91.62 96 ARG A O 1
ATOM 764 N N . ALA A 1 97 ? -15.377 -3.535 6.545 1.00 90.06 97 ALA A N 1
ATOM 765 C CA . ALA A 1 97 ? -15.929 -4.786 6.022 1.00 90.06 97 ALA A CA 1
ATOM 766 C C . ALA A 1 97 ? -15.590 -6.002 6.906 1.00 90.06 97 ALA A C 1
ATOM 768 O O . ALA A 1 97 ? -16.359 -6.960 6.960 1.00 90.06 97 ALA A O 1
ATOM 769 N N . GLU A 1 98 ? -14.470 -5.952 7.629 1.00 89.56 98 GLU A N 1
ATOM 770 C CA . GLU A 1 98 ? -14.103 -6.932 8.658 1.00 89.56 98 GLU A CA 1
ATOM 771 C C . GLU A 1 98 ? -14.836 -6.722 10.001 1.00 89.56 98 GLU A C 1
ATOM 773 O O . GLU A 1 98 ? -14.681 -7.532 10.914 1.00 89.56 98 GLU A O 1
ATOM 778 N N . GLY A 1 99 ? -15.657 -5.672 10.123 1.00 90.88 99 GLY A N 1
ATOM 779 C CA . GLY A 1 99 ? -16.479 -5.384 11.301 1.00 90.88 99 GLY A CA 1
ATOM 780 C C . GLY A 1 99 ? -15.855 -4.415 12.308 1.00 90.88 99 GLY A C 1
ATOM 781 O O . GLY A 1 99 ? -16.361 -4.304 13.423 1.00 90.88 99 GLY A O 1
ATOM 782 N N . TYR A 1 100 ? -14.767 -3.721 11.958 1.00 92.19 100 TYR A N 1
ATOM 783 C CA . TYR A 1 100 ? -14.196 -2.688 12.825 1.00 92.19 100 TYR A CA 1
ATOM 784 C C . TYR A 1 100 ? -14.959 -1.369 12.682 1.00 92.19 100 TYR A C 1
ATOM 786 O O . TYR A 1 100 ? -15.191 -0.887 11.573 1.00 92.19 100 TYR A O 1
ATOM 794 N N . GLU A 1 101 ? -15.290 -0.741 13.809 1.00 89.25 101 GLU A N 1
ATOM 795 C CA . GLU A 1 101 ? -16.041 0.514 13.845 1.00 89.25 101 GLU A CA 1
ATOM 796 C C . GLU A 1 101 ? -15.168 1.679 14.350 1.00 89.25 101 GLU A C 1
ATOM 798 O O . GLU A 1 101 ? -14.136 1.484 15.016 1.00 89.25 101 GLU A O 1
ATOM 803 N N . PRO A 1 102 ? -15.551 2.929 14.045 1.00 84.25 102 PRO A N 1
ATOM 804 C CA . PRO A 1 102 ? -14.937 4.105 14.646 1.00 84.25 102 PRO A CA 1
ATOM 805 C C . PRO A 1 102 ? -14.904 3.994 16.178 1.00 84.25 102 PRO A C 1
ATOM 807 O O . PRO A 1 102 ? -15.898 3.683 16.823 1.00 84.25 102 PRO A O 1
ATOM 810 N N . GLY A 1 103 ? -13.732 4.224 16.773 1.00 80.56 103 GLY A N 1
ATOM 811 C CA . GLY A 1 103 ? -13.527 4.080 18.221 1.00 80.56 103 GLY A CA 1
ATOM 812 C C . GLY A 1 103 ? -13.264 2.647 18.707 1.00 80.56 103 GLY A C 1
ATOM 813 O O . GLY A 1 103 ? -12.741 2.485 19.805 1.00 80.56 103 GLY A O 1
ATOM 814 N N . THR A 1 104 ? -13.503 1.614 17.890 1.00 84.75 104 THR A N 1
ATOM 815 C CA . THR A 1 104 ? -13.267 0.195 18.235 1.00 84.75 104 THR A CA 1
ATOM 816 C C . THR A 1 104 ? -12.121 -0.421 17.423 1.00 84.75 104 THR A C 1
ATOM 818 O O . THR A 1 104 ? -12.180 -1.543 16.931 1.00 84.75 104 THR A O 1
ATOM 821 N N . GLY A 1 105 ? -11.002 0.301 17.303 1.00 89.19 105 GLY A N 1
ATOM 822 C CA . GLY A 1 105 ? -9.788 -0.231 16.672 1.00 89.19 105 GLY A CA 1
ATOM 823 C C . GLY A 1 105 ? -9.756 -0.179 15.142 1.00 89.19 105 GLY A C 1
ATOM 824 O O . GLY A 1 105 ? -8.828 -0.732 14.557 1.00 89.19 105 GLY A O 1
ATOM 825 N N . LEU A 1 106 ? -10.695 0.526 14.501 1.00 92.44 106 LEU A N 1
ATOM 826 C CA . LEU A 1 106 ? -10.695 0.774 13.053 1.00 92.44 106 LEU A CA 1
ATOM 827 C C . LEU A 1 106 ? -9.355 1.327 12.543 1.00 92.44 106 LEU A C 1
ATOM 829 O O . LEU A 1 106 ? -8.756 0.762 11.632 1.00 92.44 106 LEU A O 1
ATOM 833 N N . GLN A 1 107 ? -8.831 2.379 13.180 1.00 93.31 107 GLN A N 1
ATOM 834 C CA . GLN A 1 107 ? -7.559 2.989 12.768 1.00 93.31 107 GLN A CA 1
ATOM 835 C C . GLN A 1 107 ? -6.368 2.048 12.959 1.00 93.31 107 GLN A C 1
ATOM 837 O O . GLN A 1 107 ? -5.461 2.043 12.131 1.00 93.31 107 GLN A O 1
ATOM 842 N N . ARG A 1 108 ? -6.373 1.226 14.016 1.00 94.44 108 ARG A N 1
ATOM 843 C CA . ARG A 1 108 ? -5.360 0.186 14.233 1.00 94.44 108 ARG A CA 1
ATOM 844 C C . ARG A 1 108 ? -5.389 -0.838 13.106 1.00 94.44 108 ARG A C 1
ATOM 846 O O . ARG A 1 108 ? -4.339 -1.149 12.554 1.00 94.44 108 ARG A O 1
ATOM 853 N N . ARG A 1 109 ? -6.577 -1.306 12.715 1.00 93.81 109 ARG A N 1
ATOM 854 C CA . ARG A 1 109 ? -6.702 -2.273 11.626 1.00 93.81 109 ARG A CA 1
ATOM 855 C C . ARG A 1 109 ? -6.289 -1.684 10.275 1.00 93.81 109 ARG A C 1
ATOM 857 O O . ARG A 1 109 ? -5.526 -2.311 9.546 1.00 93.81 109 ARG A O 1
ATOM 864 N N . ALA A 1 110 ? -6.702 -0.456 9.969 1.00 93.75 110 ALA A N 1
ATOM 865 C CA . ALA A 1 110 ? -6.241 0.251 8.775 1.00 93.75 110 ALA A CA 1
ATOM 866 C C . ALA A 1 110 ? -4.712 0.451 8.780 1.00 93.75 110 ALA A C 1
ATOM 868 O O . ALA A 1 110 ? -4.067 0.304 7.743 1.00 93.75 110 ALA A O 1
ATOM 869 N N . ALA A 1 111 ? -4.110 0.721 9.946 1.00 94.00 111 ALA A N 1
ATOM 870 C CA . ALA A 1 111 ? -2.658 0.808 10.098 1.00 94.00 111 ALA A CA 1
ATOM 871 C C . ALA A 1 111 ? -1.961 -0.520 9.767 1.00 94.00 111 ALA A C 1
ATOM 873 O O . ALA A 1 111 ? -0.978 -0.515 9.031 1.00 94.00 111 ALA A O 1
ATOM 874 N N . GLU A 1 112 ? -2.487 -1.646 10.260 1.00 92.88 112 GLU A N 1
ATOM 875 C CA . GLU A 1 112 ? -1.984 -2.991 9.949 1.00 92.88 112 GLU A CA 1
ATOM 876 C C . GLU A 1 112 ? -2.051 -3.279 8.445 1.00 92.88 112 GLU A C 1
ATOM 878 O O . GLU A 1 112 ? -1.062 -3.726 7.863 1.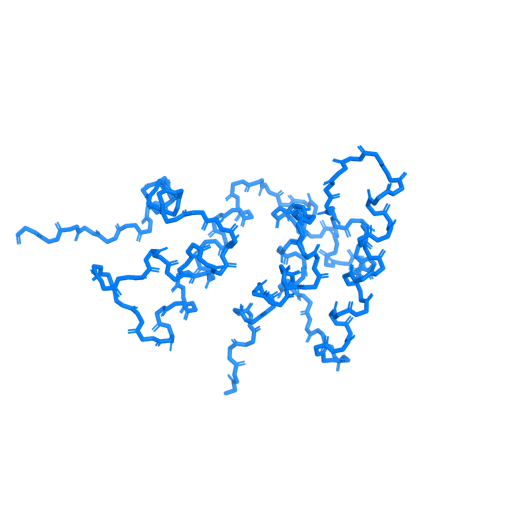00 92.88 112 GLU A O 1
ATOM 883 N N . ILE A 1 113 ? -3.177 -2.956 7.798 1.00 92.06 113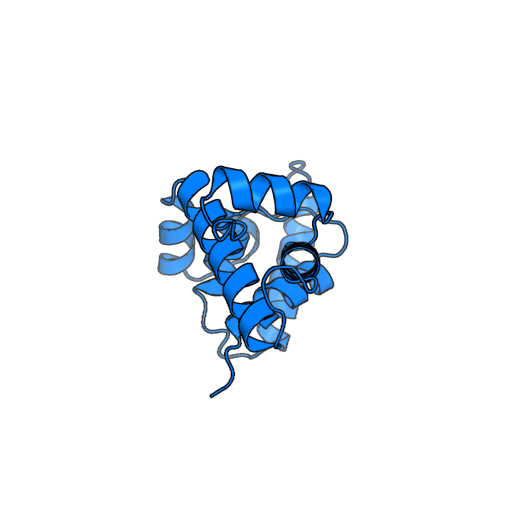 ILE A N 1
ATOM 884 C CA . ILE A 1 113 ? -3.342 -3.091 6.343 1.00 92.06 113 ILE A CA 1
ATOM 885 C C . ILE A 1 113 ? -2.299 -2.246 5.612 1.00 92.06 113 ILE A C 1
ATOM 887 O O . ILE A 1 113 ? -1.637 -2.737 4.698 1.00 92.06 113 ILE A O 1
ATOM 891 N N . MET A 1 114 ? -2.099 -1.000 6.035 1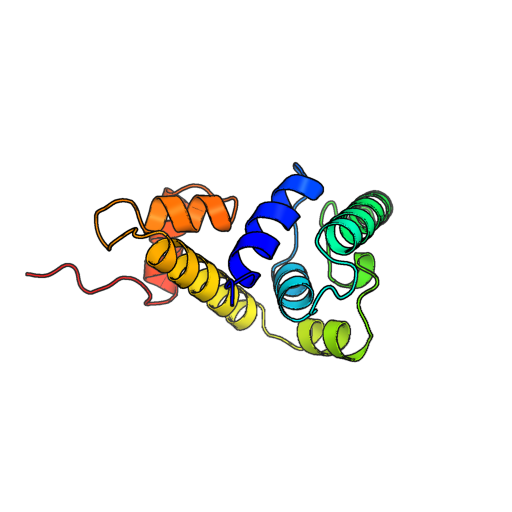.00 92.75 114 MET A N 1
ATOM 892 C CA . MET A 1 114 ? -1.112 -0.090 5.450 1.00 92.75 114 MET A CA 1
ATOM 893 C C . MET A 1 114 ? 0.341 -0.414 5.834 1.00 92.75 114 MET A C 1
ATOM 895 O O . MET A 1 114 ? 1.256 0.153 5.243 1.00 92.75 114 MET A O 1
ATOM 899 N N . GLY A 1 115 ? 0.580 -1.331 6.778 1.00 90.19 115 GLY A N 1
ATOM 900 C CA . GLY A 1 115 ? 1.920 -1.670 7.266 1.00 90.19 115 GLY A CA 1
ATOM 901 C C . GLY A 1 115 ? 2.582 -0.552 8.079 1.00 90.19 115 GLY A C 1
ATOM 902 O O . GLY A 1 115 ? 3.806 -0.439 8.099 1.00 90.19 115 GLY A O 1
ATOM 903 N N . VAL A 1 116 ? 1.789 0.299 8.733 1.00 92.19 116 VAL A N 1
ATOM 904 C CA . VAL A 1 116 ? 2.267 1.447 9.517 1.00 92.19 116 VAL A CA 1
ATOM 905 C C . VAL A 1 116 ? 1.824 1.342 10.974 1.00 92.19 116 VAL A C 1
ATOM 907 O O . VAL A 1 116 ? 0.988 0.523 11.344 1.00 92.19 116 VAL A O 1
ATOM 910 N N . LYS A 1 117 ? 2.380 2.192 11.840 1.00 92.50 117 LYS A N 1
ATOM 911 C CA . LYS A 1 117 ? 1.959 2.264 13.247 1.00 92.50 117 LYS A CA 1
ATOM 912 C C . LYS A 1 117 ? 0.605 2.967 13.378 1.00 92.50 117 LYS A C 1
ATOM 914 O O . LYS A 1 117 ? 0.331 3.922 12.655 1.00 92.50 117 LYS A O 1
ATOM 919 N N . GLU A 1 118 ? -0.187 2.590 14.380 1.00 92.50 118 GLU A N 1
ATOM 920 C CA . GLU A 1 118 ? -1.499 3.200 14.669 1.00 92.50 118 GLU A CA 1
ATOM 921 C C . GLU A 1 118 ? -1.431 4.731 14.836 1.00 92.50 118 GLU A C 1
ATOM 923 O O . GLU A 1 118 ? -2.268 5.460 14.310 1.00 92.50 118 GLU A O 1
ATOM 928 N N . ALA A 1 119 ? -0.376 5.251 15.473 1.00 92.31 119 ALA A N 1
ATOM 929 C CA . ALA A 1 119 ? -0.169 6.695 15.604 1.00 92.31 119 ALA A CA 1
ATOM 930 C C . ALA A 1 119 ? -0.038 7.415 14.246 1.00 92.31 119 ALA A C 1
ATOM 932 O O . ALA A 1 119 ? -0.431 8.575 14.117 1.00 92.31 119 ALA A O 1
ATOM 933 N N . GLN A 1 120 ? 0.510 6.743 13.227 1.00 93.00 120 GLN A N 1
ATOM 934 C CA . GLN A 1 120 ? 0.560 7.272 11.865 1.00 93.00 120 GLN A CA 1
ATOM 935 C C . GLN A 1 120 ? -0.823 7.217 11.215 1.00 93.00 120 GLN A C 1
ATOM 937 O O . GLN A 1 120 ? -1.222 8.207 10.610 1.00 93.00 120 GLN A O 1
ATOM 942 N N . ALA A 1 121 ? -1.583 6.134 11.404 1.00 93.00 121 ALA A N 1
ATOM 943 C CA . ALA A 1 121 ? -2.963 6.058 10.927 1.00 93.00 121 ALA A CA 1
ATOM 944 C C . ALA A 1 121 ? -3.828 7.191 11.489 1.00 93.00 121 ALA A C 1
ATOM 946 O O . ALA A 1 121 ? -4.513 7.861 10.728 1.00 93.00 121 ALA A O 1
ATOM 947 N N . SER A 1 122 ? -3.719 7.504 12.781 1.00 91.75 122 SER A N 1
ATOM 948 C CA . SER A 1 122 ? -4.470 8.615 13.380 1.00 91.75 122 SER A CA 1
ATOM 949 C C . SER A 1 122 ? -4.184 9.965 12.707 1.00 91.75 122 SER A C 1
ATOM 951 O O . SER A 1 122 ? -5.108 10.708 12.367 1.00 91.75 122 SER A O 1
ATOM 953 N N . LYS A 1 123 ? -2.904 10.251 12.423 1.00 93.50 123 LYS A N 1
ATOM 954 C CA . LYS A 1 123 ? -2.496 11.440 11.655 1.00 93.50 123 LYS A CA 1
ATOM 955 C C . LYS A 1 123 ? -3.070 11.419 10.240 1.00 93.50 123 LYS A C 1
ATOM 957 O O . LYS A 1 123 ? -3.582 12.435 9.782 1.00 93.50 123 LYS A O 1
ATOM 962 N N . MET A 1 124 ? -3.004 10.268 9.571 1.00 93.50 124 MET A N 1
ATOM 963 C CA . MET A 1 124 ? -3.497 10.107 8.205 1.00 93.50 124 MET A CA 1
ATOM 964 C C . MET A 1 124 ? -5.011 10.288 8.107 1.00 93.50 124 MET A C 1
ATOM 966 O O . MET A 1 124 ? -5.472 10.999 7.221 1.00 93.50 124 MET A O 1
ATOM 970 N N . TYR A 1 125 ? -5.784 9.750 9.050 1.00 92.31 125 TYR A N 1
ATOM 971 C CA . TYR A 1 125 ? -7.233 9.951 9.109 1.00 92.31 125 TYR A CA 1
ATOM 972 C C . TYR A 1 125 ? -7.610 11.423 9.311 1.00 92.31 125 TYR A C 1
ATOM 974 O O . TYR A 1 125 ? -8.574 11.893 8.711 1.00 92.31 125 TYR A O 1
ATOM 982 N N . GLY A 1 126 ? -6.849 12.158 10.129 1.00 90.25 126 GLY A N 1
ATOM 983 C CA . GLY A 1 126 ? -7.030 13.601 10.292 1.00 90.25 126 GLY A CA 1
ATOM 984 C C . GLY A 1 126 ? -6.689 14.383 9.021 1.00 90.25 126 GLY A C 1
ATOM 985 O O . GLY A 1 126 ? -7.481 15.212 8.586 1.00 90.25 126 GLY A O 1
ATOM 986 N N . ALA A 1 127 ? -5.543 14.088 8.401 1.00 91.06 127 ALA A N 1
ATOM 987 C CA . ALA A 1 127 ? -5.076 14.775 7.195 1.00 91.06 127 ALA A CA 1
ATOM 988 C C . ALA A 1 127 ? -5.972 14.526 5.970 1.00 91.06 127 ALA A C 1
ATOM 990 O O . ALA A 1 127 ? -6.160 15.423 5.155 1.00 91.06 127 ALA A O 1
ATOM 991 N N . LEU A 1 128 ? -6.533 13.320 5.848 1.00 89.25 128 LEU A N 1
ATOM 992 C CA . LEU A 1 128 ? -7.383 12.916 4.724 1.00 89.25 128 LEU A CA 1
ATOM 993 C C . LEU A 1 128 ? -8.879 13.164 4.966 1.00 89.25 128 LEU A C 1
ATOM 995 O O . LEU A 1 128 ? -9.691 12.834 4.105 1.00 89.25 128 LEU A O 1
ATOM 999 N N . GLY A 1 129 ? -9.261 13.701 6.132 1.00 86.94 129 GLY A N 1
ATOM 1000 C CA . GLY A 1 129 ? -10.668 13.919 6.484 1.00 86.94 129 GLY A CA 1
ATOM 1001 C C . GLY A 1 129 ? -11.484 12.628 6.632 1.00 86.94 129 GLY A C 1
ATOM 1002 O O . GLY A 1 129 ? -12.704 12.665 6.532 1.00 86.94 129 GLY A O 1
ATOM 1003 N N . LEU A 1 130 ? -10.824 11.488 6.869 1.00 83.31 130 LEU A N 1
ATOM 1004 C CA . LEU A 1 130 ? -11.468 10.185 7.095 1.00 83.31 130 LEU A CA 1
ATOM 1005 C C . LEU A 1 130 ? -11.928 10.006 8.548 1.00 83.31 130 LEU A C 1
ATOM 1007 O O . LEU A 1 130 ? -12.617 9.043 8.880 1.00 83.31 130 LEU A O 1
ATOM 1011 N N . LYS A 1 131 ? -11.510 10.902 9.450 1.00 77.62 131 LYS A N 1
ATOM 1012 C CA . LYS A 1 131 ? -11.957 10.888 10.840 1.00 77.62 131 LYS A CA 1
ATOM 1013 C C . LYS A 1 131 ? -13.433 11.288 10.891 1.00 77.62 131 LYS A C 1
ATOM 1015 O O . LYS A 1 131 ? -13.768 12.432 10.602 1.00 77.62 131 LYS A O 1
ATOM 1020 N N . GLU A 1 132 ? -14.298 10.367 11.307 1.00 67.88 132 GLU A N 1
ATOM 1021 C CA . GLU A 1 132 ? -15.673 10.729 11.656 1.00 67.88 132 GLU A CA 1
ATOM 1022 C C . GLU A 1 132 ? -15.663 11.760 12.795 1.00 67.88 132 GLU A C 1
ATOM 1024 O O . GLU A 1 132 ? -14.797 11.681 13.683 1.00 67.88 132 GLU A O 1
ATOM 1029 N N . PRO A 1 133 ? -16.582 12.746 12.780 1.00 56.62 133 PRO A N 1
ATOM 1030 C CA . PRO A 1 133 ? -16.691 13.694 13.874 1.00 56.62 133 PRO A CA 1
ATOM 1031 C C . PRO A 1 133 ? -16.891 12.887 15.150 1.00 56.62 133 PRO A C 1
ATOM 1033 O O . PRO A 1 133 ? -17.846 12.128 15.282 1.00 56.62 133 PRO A O 1
ATOM 1036 N N . THR A 1 134 ? -15.932 13.000 16.067 1.00 53.41 134 THR A N 1
ATOM 1037 C CA . THR A 1 134 ? -16.065 12.435 17.404 1.00 53.41 134 THR A CA 1
ATOM 1038 C C . THR A 1 134 ? -17.309 13.085 17.996 1.00 53.41 134 THR A C 1
ATOM 1040 O O . THR A 1 134 ? -17.306 14.295 18.217 1.00 53.41 134 THR A O 1
ATOM 1043 N N . GLY A 1 135 ? -18.392 12.310 18.093 1.00 49.00 135 GLY A N 1
ATOM 1044 C CA . GLY A 1 135 ? -19.693 12.795 18.531 1.00 49.00 135 GLY A CA 1
ATOM 1045 C C . GLY A 1 135 ? -19.577 13.515 19.870 1.00 49.00 135 GLY A C 1
ATOM 1046 O O . GLY A 1 135 ? -18.850 13.061 20.756 1.00 49.00 135 GLY A O 1
ATOM 1047 N N . ALA A 1 136 ? -20.251 14.663 19.928 1.00 34.97 136 ALA A N 1
ATOM 1048 C CA . ALA A 1 136 ? -20.506 15.468 21.115 1.00 34.97 136 ALA A CA 1
ATOM 1049 C C . ALA A 1 136 ? -21.254 14.686 22.205 1.00 34.97 136 ALA A C 1
ATOM 1051 O O . ALA A 1 136 ? -21.998 13.743 21.848 1.00 34.97 136 ALA A O 1
#

Secondary structure (DSSP, 8-state):
---THHHHHHHHHHHHTT-EE-HHHHHHHHHS--TTHHHHHHHHHHHHHHHHTTSSS-EE-GGGGT--HHHHHHHHHS-HHHHHHHHHHHHHHHHHHTT--TTTTHHHHHHHHHTS-HHHHHHHHHHTT-S-----